Protein AF-A0A956QLI3-F1 (afdb_monomer)

Foldseek 3Di:
DDFDWDADPNDTDTDWDQADQPDPPPHRHIDHFFDDDDPPQPDPVSRRQVSCCVRPNDHPVNDDDD

Sequence (66 aa):
MLVPLVRIEKEVHLVYIRRSQRLSNHAGQIAFPGGGEEEQDDSLLATALREGQEEVGIEPSEARLL

Solvent-accessible surface area (backbone atoms only — not comparable to full-atom values): 4123 Å² total; per-residue (Å²): 88,38,85,50,79,43,78,55,98,87,42,82,42,76,58,69,43,69,39,57,75,85,43,94,66,71,46,58,38,80,41,56,37,46,69,76,80,52,98,84,39,92,38,73,65,47,28,14,40,53,30,28,28,74,75,74,63,45,51,70,89,80,57,81,88,130

pLDDT: mean 94.4, std 2.99, range [84.81, 98.06]

Nearest PDB structures (foldseek):
  5t3p-assembly1_A  TM=9.641E-01  e=1.483E-04  Homo sapiens
  5qgk-assembly1_A  TM=9.537E-01  e=2.110E-04  Homo sapiens
  5qhg-assembly1_A  TM=9.499E-01  e=2.430E-04  Homo sapiens
  3dup-assembly1_B  TM=7.322E-01  e=2.519E+00  Rhodospirillum rubrum ATCC 11170

Mean predicted aligned error: 2.97 Å

Radius of gyration: 12.69 Å; Cα contacts (8 Å, |Δi|>4): 89; chains: 1; bounding box: 31×21×36 Å

Structure (mmCIF, N/CA/C/O backbone):
data_AF-A0A956QLI3-F1
#
_entry.id   AF-A0A956QLI3-F1
#
loop_
_atom_site.group_PDB
_atom_site.id
_atom_site.type_symbol
_atom_site.label_atom_id
_atom_site.label_alt_id
_atom_site.label_comp_id
_atom_site.label_asym_id
_atom_site.label_entity_id
_atom_site.label_seq_id
_atom_site.pdbx_PDB_ins_code
_atom_site.Cartn_x
_atom_site.Cartn_y
_atom_site.Cartn_z
_atom_site.occupancy
_atom_site.B_iso_or_equiv
_atom_site.auth_seq_id
_atom_site.auth_comp_id
_atom_site.auth_asym_id
_atom_site.auth_atom_id
_atom_site.pdbx_PDB_model_num
ATOM 1 N N . MET A 1 1 ? -4.550 -5.078 2.017 1.00 91.12 1 MET A N 1
ATOM 2 C CA . MET A 1 1 ? -3.128 -4.883 1.641 1.00 91.12 1 MET A CA 1
ATOM 3 C C . MET A 1 1 ? -2.970 -5.182 0.164 1.00 91.12 1 MET A C 1
ATOM 5 O O . MET A 1 1 ? -3.490 -6.198 -0.285 1.00 91.12 1 MET A O 1
ATOM 9 N N . LEU A 1 2 ? -2.264 -4.324 -0.565 1.00 94.62 2 LEU A N 1
ATOM 10 C CA . LEU A 1 2 ? -1.986 -4.474 -1.992 1.00 94.62 2 LEU A CA 1
ATOM 11 C C . LEU A 1 2 ? -0.481 -4.681 -2.192 1.00 94.62 2 LEU A C 1
ATOM 13 O O . LEU A 1 2 ? 0.308 -4.035 -1.518 1.00 94.62 2 LEU A O 1
ATOM 17 N N . VAL A 1 3 ? -0.072 -5.571 -3.099 1.00 96.56 3 VAL A N 1
ATOM 18 C CA . VAL A 1 3 ? 1.345 -5.788 -3.454 1.00 96.56 3 VAL A CA 1
ATOM 19 C C . VAL A 1 3 ? 1.554 -5.292 -4.889 1.00 96.56 3 VAL A C 1
ATOM 21 O O . VAL A 1 3 ? 1.315 -6.051 -5.830 1.00 96.56 3 VAL A O 1
ATOM 24 N N . PRO A 1 4 ? 1.927 -4.014 -5.094 1.00 95.19 4 PRO A N 1
ATOM 25 C CA . PRO A 1 4 ? 1.948 -3.428 -6.427 1.00 95.19 4 PRO A CA 1
ATOM 26 C C . PRO A 1 4 ? 3.170 -3.911 -7.205 1.00 95.19 4 PRO A C 1
ATOM 28 O O . PRO A 1 4 ? 4.301 -3.759 -6.740 1.00 95.19 4 PRO A O 1
ATOM 31 N N . LEU A 1 5 ? 2.940 -4.440 -8.407 1.00 96.06 5 LEU A N 1
ATOM 32 C CA . LEU A 1 5 ? 3.987 -4.765 -9.374 1.00 96.06 5 LEU A CA 1
ATOM 33 C C . LEU A 1 5 ? 4.020 -3.681 -10.449 1.00 96.06 5 LEU A C 1
ATOM 35 O O . LEU A 1 5 ? 3.078 -3.549 -11.229 1.00 96.06 5 LEU A O 1
ATOM 39 N N . VAL A 1 6 ? 5.117 -2.929 -10.519 1.00 94.75 6 VAL A N 1
ATOM 40 C CA . VAL A 1 6 ? 5.316 -1.887 -11.536 1.00 94.75 6 VAL A CA 1
ATOM 41 C C . VAL A 1 6 ? 6.494 -2.237 -12.433 1.00 94.75 6 VAL A C 1
ATOM 43 O O . VAL A 1 6 ? 7.461 -2.860 -11.996 1.00 94.75 6 VAL A O 1
ATOM 46 N N . ARG A 1 7 ? 6.419 -1.855 -13.710 1.00 95.81 7 ARG A N 1
ATOM 47 C CA . ARG A 1 7 ? 7.509 -2.070 -14.664 1.00 95.81 7 ARG A CA 1
ATOM 48 C C . ARG A 1 7 ? 8.265 -0.768 -14.886 1.00 95.81 7 ARG A C 1
ATOM 50 O O . ARG A 1 7 ? 7.704 0.181 -15.420 1.00 95.81 7 ARG A O 1
ATOM 57 N N . ILE A 1 8 ? 9.541 -0.758 -14.525 1.00 96.25 8 ILE A N 1
ATOM 58 C CA . ILE A 1 8 ? 10.452 0.377 -14.703 1.00 96.25 8 ILE A CA 1
ATOM 59 C C . ILE A 1 8 ? 11.670 -0.157 -15.451 1.00 96.25 8 ILE A C 1
ATOM 61 O O . ILE A 1 8 ? 12.207 -1.193 -15.077 1.00 96.25 8 ILE A O 1
ATOM 65 N N . GLU A 1 9 ? 12.050 0.490 -16.556 1.00 96.38 9 GLU A N 1
ATOM 66 C CA . GLU A 1 9 ? 13.195 0.074 -17.390 1.00 96.38 9 GLU A CA 1
ATOM 67 C C . GLU A 1 9 ? 13.182 -1.420 -17.781 1.00 96.38 9 GLU A C 1
ATOM 69 O O . GLU A 1 9 ? 14.215 -2.068 -17.885 1.00 96.38 9 GLU A O 1
ATOM 74 N N . LYS A 1 10 ? 11.983 -1.958 -18.055 1.00 95.88 10 LYS A N 1
ATOM 75 C CA . LYS A 1 10 ? 11.689 -3.375 -18.375 1.00 95.88 10 LYS A CA 1
ATOM 76 C C . LYS A 1 10 ? 11.774 -4.354 -17.201 1.00 95.88 10 LYS A C 1
ATOM 78 O O . LYS A 1 10 ? 11.273 -5.467 -17.359 1.00 95.88 10 LYS A O 1
ATOM 83 N N . GLU A 1 11 ? 12.236 -3.935 -16.033 1.00 98.06 11 GLU A N 1
ATOM 84 C CA . GLU A 1 11 ? 12.308 -4.756 -14.824 1.00 98.06 11 GLU A CA 1
ATOM 85 C C . GLU A 1 11 ? 11.063 -4.598 -13.940 1.00 98.06 11 GLU A C 1
ATOM 87 O O . GLU A 1 11 ? 10.416 -3.544 -13.911 1.00 98.06 11 GLU A O 1
ATOM 92 N N . VAL A 1 12 ? 10.707 -5.664 -13.218 1.00 97.38 12 VAL A N 1
ATOM 93 C CA . VAL A 1 12 ? 9.571 -5.663 -12.284 1.00 97.38 12 VAL A CA 1
ATOM 94 C C . VAL A 1 12 ? 10.039 -5.190 -10.914 1.00 97.38 12 VAL A C 1
ATOM 96 O O . VAL A 1 12 ? 10.986 -5.730 -10.352 1.00 97.38 12 VAL A O 1
ATOM 99 N N . HIS A 1 13 ? 9.335 -4.206 -10.370 1.00 97.69 13 HIS A N 1
ATOM 100 C CA . HIS A 1 13 ? 9.611 -3.610 -9.073 1.00 97.69 13 HIS A CA 1
ATOM 101 C C . HIS A 1 13 ? 8.389 -3.704 -8.166 1.00 97.69 13 HIS A C 1
ATOM 103 O O . HIS A 1 13 ? 7.248 -3.751 -8.631 1.00 97.69 13 HIS A O 1
ATOM 109 N N . LEU A 1 14 ? 8.655 -3.691 -6.864 1.00 96.69 14 LEU A N 1
ATOM 110 C CA . LEU A 1 14 ? 7.645 -3.595 -5.821 1.00 96.69 14 LEU A CA 1
ATOM 111 C C . LEU A 1 14 ? 7.587 -2.167 -5.291 1.00 96.69 14 LEU A C 1
ATOM 113 O O . LEU A 1 14 ? 8.625 -1.549 -5.048 1.00 96.69 14 LEU A O 1
ATOM 117 N N . VAL A 1 15 ? 6.373 -1.670 -5.074 1.00 95.06 15 VAL A N 1
ATOM 118 C CA . VAL A 1 15 ? 6.151 -0.378 -4.420 1.00 95.06 15 VAL A CA 1
ATOM 119 C C . VAL A 1 15 ? 5.916 -0.604 -2.933 1.00 95.06 15 VAL A C 1
A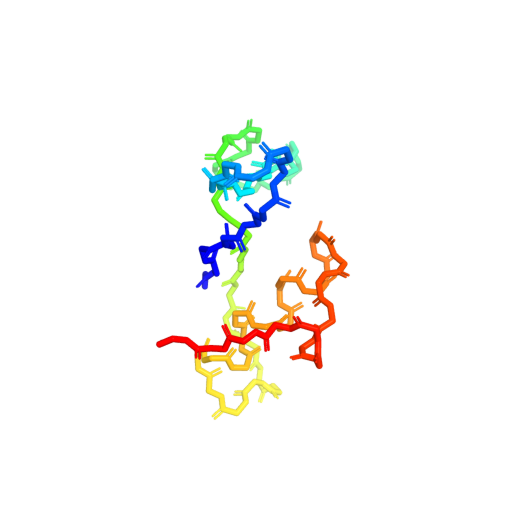TOM 121 O O . VAL A 1 15 ? 5.092 -1.425 -2.534 1.00 95.06 15 VAL A O 1
ATOM 124 N N . TYR A 1 16 ? 6.639 0.161 -2.122 1.00 97.06 16 TYR A N 1
ATOM 125 C CA . TYR A 1 16 ? 6.498 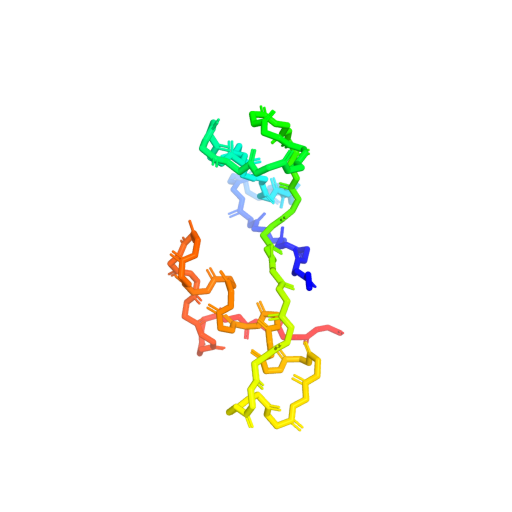0.194 -0.674 1.00 97.06 16 TYR A CA 1
ATOM 126 C C . TYR A 1 16 ? 6.195 1.614 -0.218 1.00 97.06 16 TYR A C 1
ATOM 128 O O . TYR A 1 16 ? 6.599 2.585 -0.859 1.00 97.06 16 TYR A O 1
ATOM 136 N N . ILE A 1 17 ? 5.559 1.723 0.941 1.00 95.56 17 ILE A N 1
ATOM 137 C CA . ILE A 1 17 ? 5.358 2.979 1.651 1.00 95.56 17 ILE A CA 1
ATOM 138 C C . ILE A 1 17 ? 6.144 2.990 2.951 1.00 95.56 17 ILE A C 1
ATOM 140 O O . ILE A 1 17 ? 6.457 1.952 3.541 1.00 95.56 17 ILE A O 1
ATOM 144 N N . ARG A 1 18 ? 6.414 4.199 3.437 1.00 96.12 18 ARG A N 1
ATOM 145 C CA . ARG A 1 18 ? 6.816 4.415 4.821 1.00 96.12 18 ARG A CA 1
ATOM 146 C C . ARG A 1 18 ? 5.604 4.891 5.604 1.00 96.12 18 ARG A C 1
ATOM 148 O O . ARG A 1 18 ? 5.085 5.972 5.336 1.00 96.12 18 ARG A O 1
ATOM 155 N N . ARG A 1 19 ? 5.181 4.104 6.591 1.00 93.50 19 ARG A N 1
ATOM 156 C CA . ARG A 1 19 ? 4.012 4.419 7.418 1.00 93.50 19 ARG A CA 1
ATOM 157 C C . ARG A 1 19 ? 4.205 5.736 8.170 1.00 93.50 19 ARG A C 1
ATOM 159 O O . ARG A 1 19 ? 5.308 6.046 8.629 1.00 93.50 19 ARG A O 1
ATOM 166 N N . SER A 1 20 ? 3.118 6.491 8.333 1.00 91.62 20 SER A N 1
ATOM 167 C CA . SER A 1 20 ? 3.124 7.748 9.086 1.00 91.62 20 SER A CA 1
ATOM 168 C C . SER A 1 20 ? 3.706 7.561 10.490 1.00 91.62 20 SER A C 1
ATOM 170 O O . SER A 1 20 ? 3.426 6.580 11.178 1.00 91.62 20 SER A O 1
ATOM 172 N N . GLN A 1 21 ? 4.484 8.544 10.942 1.00 92.50 21 GLN A N 1
ATOM 173 C CA . GLN A 1 21 ? 5.039 8.570 12.299 1.00 92.50 21 GLN A CA 1
ATOM 174 C C . GLN A 1 21 ? 3.965 8.769 13.382 1.00 92.50 21 GLN A C 1
ATOM 176 O O . GLN A 1 21 ? 4.243 8.600 14.562 1.00 92.50 21 GLN A O 1
ATOM 181 N N . ARG A 1 22 ? 2.744 9.161 12.993 1.00 91.00 22 ARG A N 1
ATOM 182 C CA . ARG A 1 22 ? 1.634 9.447 13.915 1.00 91.00 22 ARG A CA 1
ATOM 183 C C . ARG A 1 22 ? 0.798 8.216 14.271 1.00 91.00 22 ARG A C 1
ATOM 185 O O . ARG A 1 22 ? -0.128 8.333 15.065 1.00 91.00 22 ARG A O 1
ATOM 192 N N . LEU A 1 23 ? 1.077 7.066 13.661 1.00 86.38 23 LEU A N 1
ATOM 193 C CA . LEU A 1 23 ? 0.330 5.839 13.921 1.00 86.38 23 LEU A CA 1
ATOM 194 C C . LEU A 1 23 ? 0.677 5.278 15.301 1.00 86.38 23 LEU A C 1
ATOM 196 O O . LEU A 1 23 ? 1.834 5.280 15.708 1.00 86.38 23 LEU A O 1
ATOM 200 N N . SER A 1 24 ? -0.326 4.755 16.005 1.00 85.25 24 SER A N 1
ATOM 201 C CA . SER A 1 24 ? -0.133 4.099 17.304 1.00 85.25 24 SER A CA 1
ATOM 202 C C . SER A 1 24 ? 0.707 2.825 17.191 1.00 85.25 24 SER A C 1
ATOM 204 O O . SER A 1 24 ? 1.507 2.533 18.074 1.00 85.25 24 SER A O 1
ATOM 206 N N . ASN A 1 25 ? 0.563 2.102 16.077 1.00 84.81 25 ASN A N 1
ATOM 207 C CA . ASN A 1 25 ? 1.270 0.859 15.795 1.00 84.81 25 ASN A CA 1
ATOM 208 C C . ASN A 1 25 ? 2.102 0.981 14.512 1.00 84.81 25 ASN A C 1
ATOM 210 O O . ASN A 1 25 ? 1.655 1.560 13.519 1.00 84.81 25 ASN A O 1
ATOM 214 N N . HIS A 1 26 ? 3.294 0.376 14.519 1.00 84.81 26 HIS A N 1
ATOM 215 C CA . HIS A 1 26 ? 4.173 0.253 13.344 1.00 84.81 26 HIS A CA 1
ATOM 216 C C . HIS A 1 26 ? 4.565 1.592 12.683 1.00 84.81 26 HIS A C 1
ATOM 218 O O . HIS A 1 26 ? 4.842 1.644 11.482 1.00 84.81 26 HIS A O 1
ATOM 224 N N . ALA A 1 27 ? 4.598 2.681 13.457 1.00 91.62 27 ALA A N 1
ATOM 225 C CA . ALA A 1 27 ? 4.989 4.005 12.984 1.00 91.62 27 ALA A CA 1
ATOM 226 C C . ALA A 1 27 ? 6.365 3.991 12.297 1.00 91.62 27 ALA A C 1
ATOM 228 O O . ALA A 1 27 ? 7.326 3.404 12.797 1.00 91.62 27 ALA A O 1
ATOM 229 N N . GLY A 1 28 ? 6.459 4.637 11.133 1.00 92.81 28 GLY A N 1
ATOM 230 C CA . GLY A 1 28 ? 7.713 4.797 10.396 1.00 92.81 28 GLY A CA 1
ATOM 231 C C . GLY A 1 28 ? 8.264 3.536 9.720 1.00 92.81 28 GLY A C 1
ATOM 23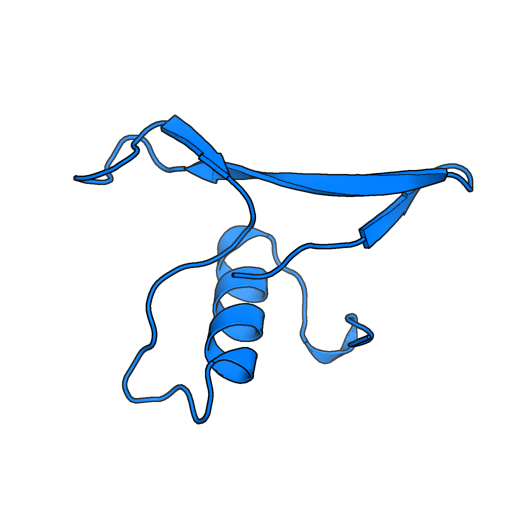2 O O . GLY A 1 28 ? 9.304 3.651 9.066 1.00 92.81 28 GLY A O 1
ATOM 233 N N . GLN A 1 29 ? 7.608 2.376 9.856 1.00 95.62 29 GLN A N 1
ATOM 234 C CA . GLN A 1 29 ? 8.028 1.117 9.231 1.00 95.62 29 GLN A CA 1
ATOM 235 C C . GLN A 1 29 ? 7.783 1.124 7.716 1.00 95.62 29 GLN A C 1
ATOM 237 O O . GLN A 1 29 ? 6.894 1.820 7.219 1.00 95.62 29 GLN A O 1
ATOM 242 N N . ILE A 1 30 ? 8.582 0.333 6.994 1.00 96.62 30 ILE A N 1
ATOM 243 C CA . ILE A 1 30 ? 8.352 0.035 5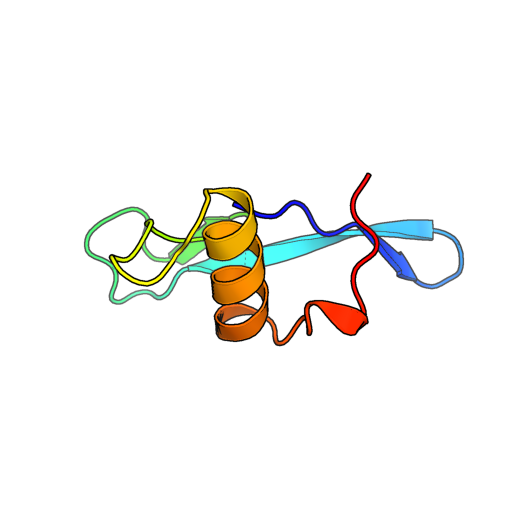.579 1.00 96.62 30 ILE A CA 1
ATOM 244 C C . ILE A 1 30 ? 7.272 -1.038 5.483 1.00 96.62 30 ILE A C 1
ATOM 246 O O . ILE A 1 30 ? 7.357 -2.060 6.163 1.00 96.62 30 ILE A O 1
ATOM 250 N N . ALA A 1 31 ? 6.264 -0.796 4.655 1.00 95.44 31 ALA A N 1
ATOM 251 C CA . ALA A 1 31 ? 5.150 -1.708 4.447 1.00 95.44 31 ALA A CA 1
ATOM 252 C C . ALA A 1 31 ? 4.677 -1.653 2.993 1.00 95.44 31 ALA A C 1
ATOM 254 O O . ALA A 1 31 ? 5.029 -0.742 2.242 1.00 95.44 31 ALA A O 1
ATOM 255 N N . PHE A 1 32 ? 3.862 -2.625 2.606 1.00 96.88 32 PHE A N 1
ATOM 256 C CA . PHE A 1 32 ? 3.033 -2.489 1.416 1.00 96.88 32 PHE A CA 1
ATOM 257 C C . PHE A 1 32 ? 1.845 -1.555 1.689 1.00 96.88 32 PHE A C 1
ATOM 259 O O . PHE A 1 32 ? 1.435 -1.459 2.851 1.00 96.88 32 PHE A O 1
ATOM 266 N N . PRO A 1 33 ? 1.283 -0.904 0.652 1.00 95.50 33 PRO A N 1
ATOM 267 C CA . PRO A 1 33 ? 0.071 -0.111 0.800 1.00 95.50 33 PRO A CA 1
ATOM 268 C C . PRO A 1 33 ? -1.086 -0.930 1.382 1.00 95.50 33 PRO A C 1
ATOM 270 O O . PRO A 1 33 ? -1.315 -2.091 1.004 1.00 95.50 33 PRO A O 1
ATOM 273 N N . GLY A 1 34 ? -1.822 -0.337 2.312 1.00 94.25 34 GLY A N 1
ATOM 274 C CA . GLY A 1 34 ? -2.968 -0.972 2.935 1.00 94.25 34 GLY A CA 1
ATOM 275 C C . GLY A 1 34 ? -3.307 -0.462 4.332 1.00 94.25 34 GLY A C 1
ATOM 276 O O . GLY A 1 34 ? -2.444 -0.088 5.130 1.00 94.2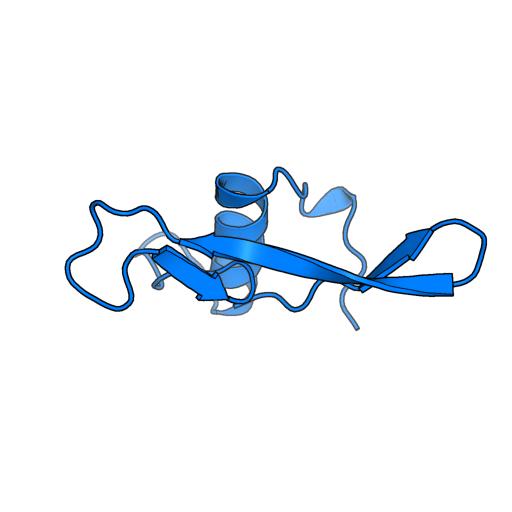5 34 GLY A O 1
ATOM 277 N N . GLY A 1 35 ? -4.580 -0.640 4.663 1.00 93.50 35 GLY A N 1
ATOM 278 C CA . GLY A 1 35 ? -5.167 -0.328 5.955 1.00 93.50 35 GLY A CA 1
ATOM 2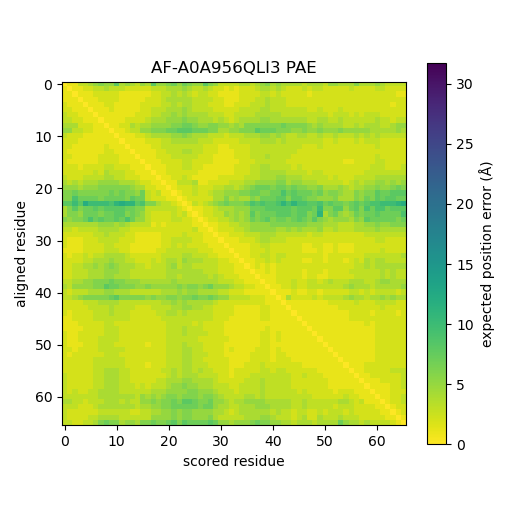79 C C . GLY A 1 35 ? -6.270 -1.313 6.331 1.00 93.50 35 GLY A C 1
ATOM 280 O O . GLY A 1 35 ? -6.254 -2.475 5.907 1.00 93.50 35 GLY A O 1
ATOM 281 N N . GLY A 1 36 ? -7.163 -0.858 7.208 1.00 94.62 36 GLY A N 1
ATOM 282 C CA . GLY A 1 36 ? -8.288 -1.643 7.711 1.00 94.62 36 GLY A CA 1
ATOM 283 C C . GLY A 1 36 ? -9.495 -1.569 6.782 1.00 94.62 36 GLY A C 1
ATOM 284 O O . GLY A 1 36 ? -9.631 -0.622 6.018 1.00 94.62 36 GLY A O 1
ATOM 285 N N . GLU A 1 37 ? -10.361 -2.575 6.865 1.00 96.88 37 GLU A N 1
ATOM 286 C CA . GLU A 1 37 ? -11.664 -2.566 6.197 1.00 96.88 37 GLU A CA 1
ATOM 287 C C . GLU A 1 37 ? -12.582 -1.517 6.837 1.00 96.88 37 GLU A C 1
ATOM 289 O O . GLU A 1 37 ? -12.618 -1.374 8.063 1.00 96.88 37 GLU A O 1
ATOM 294 N N . GLU A 1 38 ? -13.310 -0.787 6.000 1.00 96.88 38 GLU A N 1
ATOM 295 C CA . GLU A 1 38 ? -14.317 0.195 6.401 1.00 96.88 38 GLU A CA 1
ATOM 296 C C . GLU A 1 38 ? -15.728 -0.291 6.033 1.00 96.88 38 GLU A C 1
ATOM 298 O O . GLU A 1 38 ? -15.885 -1.141 5.165 1.00 96.88 38 GLU A O 1
ATOM 303 N N . GLU A 1 39 ? -16.779 0.260 6.655 1.00 96.81 39 GLU A N 1
ATOM 304 C CA . GLU A 1 39 ? -18.177 -0.182 6.431 1.00 96.81 39 GLU A CA 1
ATOM 305 C C . GLU A 1 39 ? -18.634 -0.097 4.96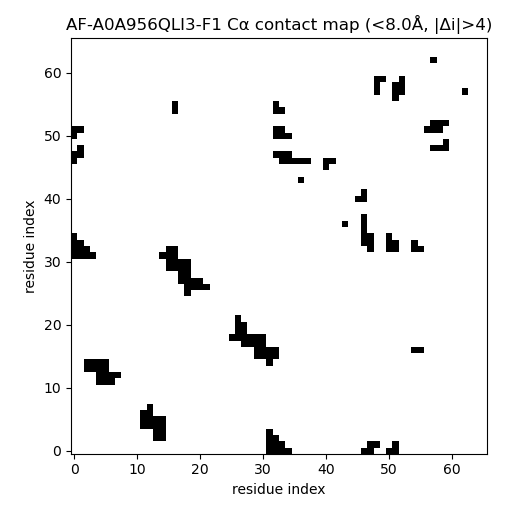4 1.00 96.81 39 GLU A C 1
ATOM 307 O O . GLU A 1 39 ? -19.567 -0.783 4.555 1.00 96.81 39 GLU A O 1
ATOM 312 N N . GLN A 1 40 ? -17.984 0.767 4.190 1.00 94.25 40 GLN A N 1
ATOM 313 C CA . GLN A 1 40 ? -18.231 1.010 2.771 1.00 94.25 40 GLN A CA 1
ATOM 314 C C . GLN A 1 40 ? -17.435 0.097 1.829 1.00 94.25 40 GLN A C 1
ATOM 316 O O . GLN A 1 40 ? -17.646 0.144 0.618 1.00 94.25 40 GLN A O 1
ATOM 321 N N 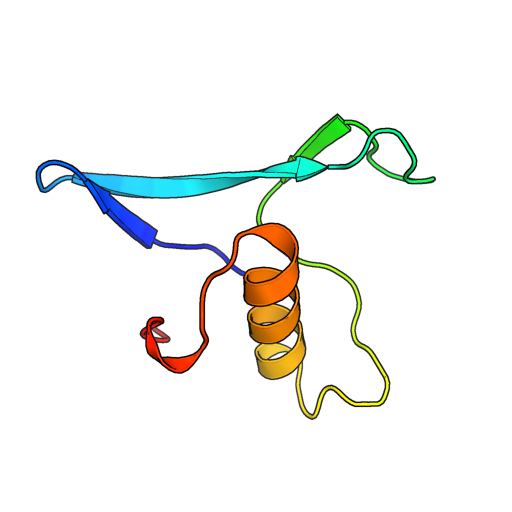. ASP A 1 41 ? -16.524 -0.721 2.358 1.00 96.62 41 ASP A N 1
ATOM 322 C CA . ASP A 1 41 ? -15.772 -1.677 1.559 1.00 96.62 41 ASP A CA 1
ATOM 323 C C . ASP A 1 41 ? -16.613 -2.948 1.343 1.00 96.62 41 ASP A C 1
ATOM 325 O O . ASP A 1 41 ? -16.818 -3.748 2.250 1.00 96.62 41 ASP A O 1
ATOM 329 N N . ASP A 1 42 ? -17.056 -3.190 0.108 1.00 96.31 42 ASP A N 1
ATOM 330 C CA . ASP A 1 42 ? -17.861 -4.380 -0.228 1.00 96.31 42 ASP A CA 1
ATOM 331 C C . ASP A 1 42 ? -17.062 -5.704 -0.180 1.00 96.31 42 ASP A C 1
ATOM 333 O O . ASP A 1 42 ? -17.610 -6.795 -0.361 1.00 96.31 42 ASP A O 1
ATOM 337 N N . SER A 1 43 ? -15.736 -5.626 -0.030 1.00 96.50 43 SER A N 1
ATOM 338 C CA . SER A 1 43 ? -14.834 -6.777 0.071 1.00 96.50 43 SER A CA 1
ATOM 339 C C . SER A 1 43 ? -13.425 -6.355 0.493 1.00 96.50 43 SER A C 1
ATOM 341 O O . SER A 1 43 ? -13.007 -5.223 0.266 1.00 96.50 43 SER A O 1
ATOM 343 N N . LEU A 1 44 ? -12.609 -7.321 0.931 1.00 96.00 44 LEU A N 1
ATOM 344 C CA . LEU A 1 44 ? -11.173 -7.110 1.175 1.00 96.00 44 LEU A CA 1
ATOM 345 C C . LEU A 1 44 ? -10.402 -6.605 -0.056 1.00 96.00 44 LEU A C 1
ATOM 347 O O . LEU A 1 44 ? -9.372 -5.941 0.079 1.00 96.00 44 LEU A O 1
ATOM 351 N N . LEU A 1 45 ? -10.875 -6.940 -1.261 1.00 95.38 45 LEU A N 1
ATOM 352 C CA . LEU A 1 45 ? -10.310 -6.410 -2.498 1.00 95.38 45 LEU A CA 1
ATOM 353 C C . LEU A 1 45 ? -10.626 -4.917 -2.640 1.00 95.38 45 LEU A C 1
ATOM 355 O O . LEU A 1 45 ? -9.730 -4.148 -2.983 1.00 95.38 45 LEU A O 1
ATOM 359 N N . ALA A 1 46 ? -11.864 -4.513 -2.341 1.00 95.88 46 ALA A N 1
ATOM 360 C CA . ALA A 1 46 ? -12.265 -3.108 -2.328 1.00 95.88 46 ALA A CA 1
ATOM 361 C C . ALA A 1 46 ? -11.434 -2.315 -1.308 1.00 95.88 46 ALA A C 1
ATOM 363 O O . ALA A 1 46 ? -10.838 -1.310 -1.687 1.00 95.88 46 ALA A O 1
ATOM 364 N N . THR A 1 47 ? -11.250 -2.841 -0.089 1.00 97.19 47 THR A N 1
ATOM 365 C CA . THR A 1 47 ? -10.347 -2.256 0.917 1.00 97.19 47 THR A CA 1
ATOM 366 C C . THR A 1 47 ? -8.931 -2.073 0.374 1.00 97.19 47 THR A C 1
ATOM 368 O O . THR A 1 47 ? -8.331 -1.012 0.510 1.00 97.19 47 THR A O 1
ATOM 371 N N . ALA A 1 48 ? -8.357 -3.100 -0.261 1.00 96.00 48 ALA A N 1
ATOM 372 C CA . ALA A 1 48 ? -6.990 -3.023 -0.775 1.00 96.00 48 ALA A CA 1
ATOM 373 C C . ALA A 1 48 ? -6.831 -1.989 -1.903 1.00 96.00 48 ALA A C 1
ATOM 375 O O . ALA A 1 48 ? -5.789 -1.338 -1.976 1.00 96.00 48 ALA A O 1
ATOM 376 N N . LEU A 1 49 ? -7.838 -1.850 -2.770 1.00 95.69 49 LEU A N 1
ATOM 377 C CA . LEU A 1 49 ? -7.851 -0.873 -3.858 1.00 95.69 49 LEU A CA 1
ATOM 378 C C . LEU A 1 49 ? -8.032 0.557 -3.339 1.00 95.69 49 LEU A C 1
ATOM 380 O O . LEU A 1 49 ? -7.258 1.425 -3.733 1.00 95.69 49 LEU A O 1
ATOM 384 N N . ARG A 1 50 ? -8.987 0.784 -2.426 1.00 96.81 50 ARG A N 1
ATOM 385 C CA . ARG A 1 50 ? -9.215 2.085 -1.780 1.00 96.81 50 ARG A CA 1
ATOM 386 C C . ARG A 1 50 ? -7.952 2.574 -1.072 1.00 96.81 50 ARG A C 1
ATOM 388 O O . ARG A 1 50 ? -7.463 3.658 -1.362 1.00 96.81 50 ARG A O 1
ATOM 395 N N . GLU A 1 51 ? -7.363 1.742 -0.219 1.00 96.88 51 GLU A N 1
ATOM 396 C CA . GLU A 1 51 ? -6.128 2.083 0.499 1.00 96.88 51 GLU A CA 1
ATOM 397 C C . GLU A 1 51 ? -4.947 2.318 -0.458 1.00 96.88 51 GLU A C 1
ATOM 399 O O . GLU A 1 51 ? -4.142 3.226 -0.262 1.00 96.88 51 GLU A O 1
ATOM 404 N N . GLY A 1 52 ? -4.847 1.531 -1.538 1.00 95.69 52 GLY A N 1
ATOM 405 C CA . GLY A 1 52 ? -3.848 1.754 -2.586 1.00 95.69 52 GLY A CA 1
ATOM 406 C C . GLY A 1 52 ? -4.009 3.111 -3.281 1.00 95.69 52 GLY A C 1
ATOM 407 O O . GLY A 1 52 ? -3.015 3.782 -3.568 1.00 95.69 52 GLY A O 1
ATOM 408 N N . GLN A 1 53 ? -5.247 3.545 -3.511 1.00 96.19 53 GLN A N 1
ATOM 409 C CA . GLN A 1 53 ? -5.545 4.865 -4.054 1.00 96.19 53 GLN A CA 1
ATOM 410 C C . GLN A 1 53 ? -5.194 5.976 -3.053 1.00 96.19 53 GLN A C 1
ATOM 412 O O . GLN A 1 53 ? -4.518 6.934 -3.414 1.00 96.19 53 GLN A O 1
ATOM 417 N N . GLU A 1 54 ? -5.588 5.841 -1.788 1.00 95.50 54 GLU A N 1
ATOM 418 C CA . GLU A 1 54 ? -5.353 6.855 -0.754 1.00 95.50 54 GLU A CA 1
ATOM 419 C C . GLU A 1 54 ? -3.865 7.051 -0.420 1.00 95.50 54 GLU A C 1
ATOM 421 O O . GLU A 1 54 ? -3.399 8.185 -0.289 1.00 95.50 54 GLU A O 1
ATOM 426 N N . GLU A 1 55 ? -3.102 5.963 -0.280 1.00 95.19 55 GLU A N 1
ATOM 427 C CA . GLU A 1 55 ? -1.718 6.032 0.201 1.00 95.19 55 GLU A CA 1
ATOM 428 C C . GLU A 1 55 ? -0.698 6.320 -0.909 1.00 95.19 55 GLU A C 1
ATOM 430 O O . GLU A 1 55 ? 0.328 6.958 -0.648 1.00 95.19 55 GLU A O 1
ATOM 435 N N . VAL A 1 56 ? -0.938 5.833 -2.133 1.00 94.12 56 VAL A N 1
ATOM 436 C CA . VAL A 1 56 ? 0.019 5.942 -3.253 1.00 94.12 56 VAL A CA 1
ATOM 437 C C . VAL A 1 56 ? -0.594 6.412 -4.573 1.00 94.12 56 VAL A C 1
ATOM 439 O O . VAL A 1 56 ? 0.141 6.548 -5.551 1.00 94.12 56 VAL A O 1
ATOM 442 N N . GLY A 1 57 ? -1.896 6.704 -4.619 1.00 95.12 57 GLY A N 1
ATOM 443 C CA . GLY A 1 57 ? -2.552 7.264 -5.804 1.00 95.12 57 GLY A CA 1
ATOM 444 C C . GLY A 1 57 ? -2.788 6.267 -6.937 1.00 95.12 57 GLY A C 1
ATOM 445 O O . GLY A 1 57 ? -2.923 6.692 -8.079 1.00 95.12 57 GLY A O 1
ATOM 446 N N . ILE A 1 58 ? -2.796 4.958 -6.662 1.00 93.19 58 ILE A N 1
ATOM 447 C CA . ILE A 1 58 ? -3.095 3.950 -7.689 1.00 93.19 58 ILE A CA 1
ATOM 448 C C . ILE A 1 58 ? -4.605 3.921 -7.917 1.00 93.19 58 ILE A C 1
ATOM 450 O O . ILE A 1 58 ? -5.353 3.433 -7.071 1.00 93.19 58 ILE A O 1
ATOM 454 N N . GLU A 1 59 ? -5.048 4.403 -9.074 1.00 94.94 59 GLU A N 1
ATOM 455 C CA . GLU A 1 59 ? -6.454 4.319 -9.457 1.00 94.94 59 GLU A CA 1
ATOM 456 C C . GLU A 1 59 ? -6.842 2.856 -9.747 1.00 94.94 59 GLU A C 1
ATOM 458 O O . GLU A 1 59 ? -6.120 2.155 -10.468 1.00 94.94 59 GLU A O 1
ATOM 463 N N . PRO A 1 60 ? -8.000 2.363 -9.263 1.00 92.00 60 PRO A N 1
ATOM 464 C CA . PRO A 1 60 ? -8.425 0.983 -9.508 1.00 92.00 60 PRO A CA 1
ATOM 465 C C .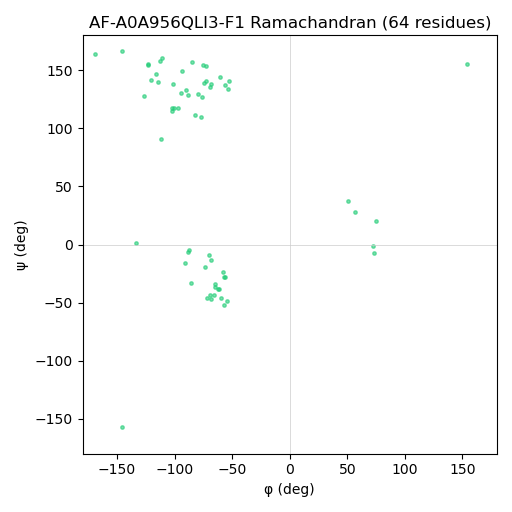 PRO A 1 60 ? -8.504 0.606 -10.994 1.00 92.00 60 PRO A C 1
ATOM 467 O O . PRO A 1 60 ? -8.321 -0.555 -11.352 1.00 92.00 60 PRO A O 1
ATOM 470 N N . SER A 1 61 ? -8.757 1.586 -11.866 1.00 93.94 61 SER A N 1
ATOM 471 C CA . SER A 1 61 ? -8.818 1.418 -13.322 1.00 93.94 61 SER A CA 1
ATOM 472 C C . SER A 1 61 ? -7.446 1.235 -13.985 1.00 93.94 61 SER A C 1
ATOM 474 O O . SER A 1 61 ? -7.376 0.713 -15.099 1.00 93.94 61 SER A O 1
ATOM 476 N N . GLU A 1 62 ? -6.360 1.630 -13.320 1.00 89.81 62 GLU A N 1
ATOM 477 C CA . GLU A 1 62 ? -4.981 1.486 -13.803 1.00 89.81 62 GLU A CA 1
ATOM 478 C C . GLU A 1 62 ? -4.349 0.159 -13.359 1.00 89.81 62 GLU A C 1
ATOM 480 O O . GLU A 1 62 ? -3.332 -0.279 -13.906 1.00 89.81 62 GLU A O 1
ATOM 485 N N . ALA A 1 63 ? -4.960 -0.508 -12.379 1.00 90.50 63 ALA A N 1
ATOM 486 C CA . ALA A 1 63 ? -4.487 -1.769 -11.840 1.00 90.50 63 ALA A CA 1
ATOM 487 C C . ALA A 1 63 ? -5.081 -2.967 -12.595 1.00 90.50 63 ALA A C 1
ATOM 489 O O . ALA A 1 63 ? -6.290 -3.099 -12.782 1.00 90.50 63 ALA A O 1
ATOM 490 N N . ARG A 1 64 ? -4.219 -3.920 -12.960 1.00 94.00 64 ARG A N 1
ATOM 491 C CA . ARG A 1 64 ? -4.647 -5.264 -13.360 1.00 94.00 64 ARG A CA 1
ATOM 492 C C . ARG A 1 64 ? -4.525 -6.202 -12.166 1.00 94.00 64 ARG A C 1
ATOM 494 O O . ARG A 1 64 ? -3.416 -6.461 -11.705 1.00 94.00 64 ARG A O 1
ATOM 501 N N . LEU A 1 65 ? -5.652 -6.754 -11.730 1.00 92.38 65 LEU A N 1
ATOM 502 C CA . LEU A 1 65 ? -5.692 -7.804 -10.713 1.00 92.38 65 LEU A CA 1
ATOM 503 C C . LEU A 1 65 ? -5.223 -9.141 -11.310 1.00 92.38 65 LEU A C 1
ATOM 505 O O . LEU A 1 65 ? -5.542 -9.452 -12.465 1.00 92.38 65 LEU A O 1
ATOM 509 N N . LEU A 1 66 ? -4.428 -9.887 -10.540 1.00 90.94 66 LEU A N 1
ATOM 510 C CA . LEU A 1 66 ? -3.816 -11.164 -10.923 1.00 90.94 66 LEU A CA 1
ATOM 511 C C . LEU A 1 66 ? -4.381 -12.319 -10.101 1.00 90.94 66 LEU A C 1
ATOM 513 O O . LEU A 1 66 ? -4.660 -12.095 -8.903 1.00 90.94 66 LEU A O 1
#

Secondary structure (DSSP, 8-state):
----EEEETTEEEE--EEPPTT-SSSTT-EE-S-----TT-SSHHHHHHHHHHHHH---TTTPPP-